Protein AF-A0A2S9FYU0-F1 (afdb_monomer)

pLDDT: mean 74.11, std 13.78, range [43.5, 90.06]

Structure (mmCIF, N/CA/C/O backbone):
data_AF-A0A2S9FYU0-F1
#
_entry.id   AF-A0A2S9FYU0-F1
#
loop_
_atom_site.group_PDB
_atom_site.id
_atom_site.type_symbol
_atom_site.label_atom_id
_atom_site.label_alt_id
_atom_site.label_comp_id
_atom_site.label_asym_id
_atom_site.label_entity_id
_atom_site.label_seq_id
_atom_site.pdbx_PDB_ins_code
_atom_site.Cartn_x
_atom_site.Cartn_y
_atom_site.Cartn_z
_atom_site.occupancy
_atom_site.B_iso_or_equiv
_atom_site.auth_seq_id
_atom_site.auth_comp_id
_atom_site.auth_asym_id
_atom_site.auth_atom_id
_atom_site.pdbx_PDB_model_num
ATOM 1 N N . GLU A 1 1 ? 19.629 -4.149 -10.166 1.00 49.84 1 GLU A N 1
ATOM 2 C CA . GLU A 1 1 ? 18.975 -5.333 -10.778 1.00 49.84 1 GLU A CA 1
ATOM 3 C C . GLU A 1 1 ? 17.645 -5.703 -10.115 1.00 49.84 1 GLU A C 1
ATOM 5 O O . GLU A 1 1 ? 16.698 -6.014 -10.825 1.00 49.84 1 GLU A O 1
ATOM 10 N N . GLU A 1 2 ? 17.508 -5.559 -8.795 1.00 53.81 2 GLU A N 1
ATOM 11 C CA . GLU A 1 2 ? 16.282 -5.882 -8.038 1.00 53.81 2 GLU A CA 1
ATOM 12 C C . GLU A 1 2 ? 14.992 -5.188 -8.537 1.00 53.81 2 GLU A C 1
ATOM 14 O O . GLU A 1 2 ? 13.931 -5.804 -8.615 1.00 53.81 2 GLU A O 1
ATOM 19 N N . ALA A 1 3 ? 15.075 -3.917 -8.946 1.00 54.62 3 ALA A N 1
ATOM 20 C CA . ALA A 1 3 ? 13.910 -3.165 -9.420 1.00 54.62 3 ALA A CA 1
ATOM 21 C C . ALA A 1 3 ? 13.402 -3.607 -10.805 1.00 54.62 3 ALA A C 1
ATOM 23 O O . ALA A 1 3 ? 12.216 -3.480 -11.097 1.00 54.62 3 ALA A O 1
ATOM 24 N N . ALA A 1 4 ? 14.272 -4.142 -11.666 1.00 57.22 4 ALA A N 1
ATOM 25 C CA . ALA A 1 4 ? 13.861 -4.634 -12.982 1.00 57.22 4 ALA A CA 1
ATOM 26 C C . ALA A 1 4 ? 13.083 -5.954 -12.865 1.00 57.22 4 ALA A C 1
ATOM 28 O O . ALA A 1 4 ? 12.079 -6.130 -13.550 1.00 57.22 4 ALA A O 1
ATOM 29 N N . VAL A 1 5 ? 13.500 -6.827 -11.941 1.00 58.59 5 VAL A N 1
ATOM 30 C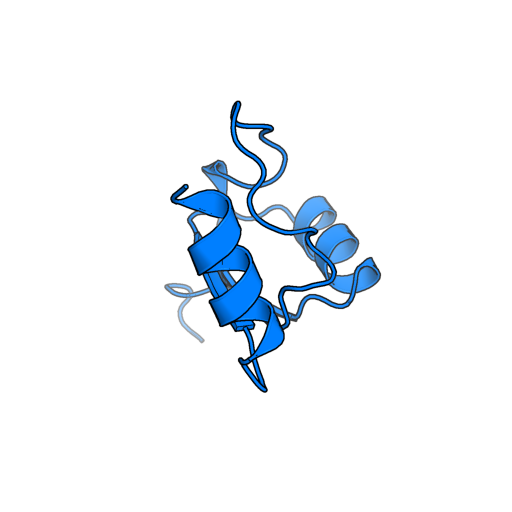 CA . VAL A 1 5 ? 12.806 -8.084 -11.628 1.00 58.59 5 VAL A CA 1
ATOM 31 C C . VAL A 1 5 ? 11.427 -7.804 -11.031 1.00 58.59 5 VAL A C 1
ATOM 33 O O . VAL A 1 5 ? 10.439 -8.347 -11.513 1.00 58.59 5 VAL A O 1
ATOM 36 N N . LYS A 1 6 ? 11.328 -6.881 -10.063 1.00 57.66 6 LYS A N 1
ATOM 37 C CA . LYS A 1 6 ? 10.044 -6.492 -9.452 1.00 57.66 6 LYS A CA 1
ATOM 38 C C . LYS A 1 6 ? 9.081 -5.869 -10.468 1.00 57.66 6 LYS A C 1
ATOM 40 O O . LYS A 1 6 ? 7.908 -6.216 -10.482 1.00 57.66 6 LYS A O 1
ATOM 45 N N . ARG A 1 7 ? 9.574 -5.039 -11.396 1.00 59.69 7 ARG A N 1
ATOM 46 C CA . ARG A 1 7 ? 8.750 -4.510 -12.499 1.00 59.69 7 ARG A CA 1
ATOM 47 C C . ARG A 1 7 ? 8.286 -5.588 -13.474 1.00 59.69 7 ARG A C 1
ATOM 49 O O . ARG A 1 7 ? 7.161 -5.510 -13.954 1.00 59.69 7 ARG A O 1
ATOM 56 N N . ALA A 1 8 ? 9.131 -6.569 -13.786 1.00 61.28 8 ALA A N 1
ATOM 57 C CA . ALA A 1 8 ? 8.737 -7.697 -14.627 1.00 61.28 8 ALA A CA 1
ATOM 58 C C . ALA A 1 8 ? 7.680 -8.570 -13.932 1.00 61.28 8 ALA A C 1
ATOM 60 O O . ALA A 1 8 ? 6.728 -8.988 -14.580 1.00 61.28 8 ALA A O 1
ATOM 61 N N . MET A 1 9 ? 7.801 -8.771 -12.616 1.00 60.75 9 MET A N 1
ATOM 62 C CA . MET A 1 9 ? 6.800 -9.461 -11.796 1.00 60.75 9 MET A CA 1
ATOM 63 C C . MET A 1 9 ? 5.466 -8.710 -11.768 1.00 60.75 9 MET A C 1
ATOM 65 O O . MET A 1 9 ? 4.440 -9.318 -12.041 1.00 60.75 9 MET A O 1
ATOM 69 N N . VAL A 1 10 ? 5.482 -7.395 -11.528 1.00 60.19 10 VAL A N 1
ATOM 70 C CA . VAL A 1 10 ? 4.282 -6.536 -11.550 1.00 60.19 10 VAL A CA 1
ATOM 71 C C . VAL A 1 10 ? 3.612 -6.554 -12.926 1.00 60.19 10 VAL A C 1
ATOM 73 O O . VAL A 1 10 ? 2.407 -6.723 -13.016 1.00 60.19 10 VAL A O 1
ATOM 76 N N . ARG A 1 11 ? 4.382 -6.456 -14.018 1.00 61.41 11 ARG A N 1
ATOM 77 C CA . ARG A 1 11 ? 3.832 -6.494 -15.388 1.00 61.41 11 ARG A CA 1
ATOM 78 C C . ARG A 1 11 ? 3.294 -7.861 -15.810 1.00 61.41 11 ARG A C 1
ATOM 80 O O . ARG A 1 11 ? 2.468 -7.916 -16.713 1.00 61.41 11 ARG A O 1
ATOM 87 N N . ALA A 1 12 ? 3.813 -8.944 -15.237 1.00 66.06 12 ALA A N 1
ATOM 88 C CA . ALA A 1 12 ? 3.339 -10.300 -15.502 1.00 66.06 12 ALA A CA 1
ATOM 89 C C . ALA A 1 12 ? 2.180 -10.712 -14.580 1.00 66.06 12 ALA A C 1
ATOM 91 O O . ALA A 1 12 ? 1.548 -11.740 -14.823 1.00 66.06 12 ALA A O 1
ATOM 92 N N . ALA A 1 13 ? 1.918 -9.949 -13.519 1.00 61.91 13 ALA A N 1
ATOM 93 C CA . ALA A 1 13 ? 0.817 -10.203 -12.612 1.00 61.91 13 ALA A CA 1
ATOM 94 C C . ALA A 1 13 ? -0.496 -9.712 -13.234 1.00 61.91 13 ALA A C 1
ATOM 96 O O . ALA A 1 13 ? -0.583 -8.593 -13.730 1.00 61.91 13 ALA A O 1
ATOM 97 N N . ASN A 1 14 ? -1.532 -10.550 -13.170 1.00 68.75 14 ASN A N 1
ATOM 98 C CA . ASN A 1 14 ? -2.898 -10.141 -13.507 1.00 68.75 14 ASN A CA 1
ATOM 99 C C . ASN A 1 14 ? -3.543 -9.284 -12.404 1.00 68.75 14 ASN A C 1
ATOM 101 O O . ASN A 1 14 ? -4.606 -8.720 -12.638 1.00 68.75 14 ASN A O 1
ATOM 105 N N . TYR A 1 15 ? -2.950 -9.274 -11.205 1.00 74.81 15 TYR A N 1
ATOM 106 C CA . TYR A 1 15 ? -3.444 -8.559 -10.033 1.00 74.81 15 TYR A CA 1
ATOM 107 C C . TYR A 1 15 ? -2.305 -8.346 -9.024 1.00 74.81 15 TYR A C 1
ATOM 109 O O . TYR A 1 15 ? -1.579 -9.297 -8.707 1.00 74.81 15 TYR A O 1
ATOM 117 N N . VAL A 1 16 ? -2.138 -7.130 -8.516 1.00 82.31 16 VAL A N 1
ATOM 118 C CA . VAL A 1 16 ? -1.042 -6.701 -7.640 1.00 82.31 16 VAL A CA 1
ATOM 119 C C . VAL A 1 16 ? -1.604 -6.231 -6.305 1.00 82.31 16 VAL A C 1
ATOM 121 O O . VAL A 1 16 ? -2.256 -5.194 -6.210 1.00 82.31 16 VAL A O 1
ATOM 124 N N . VAL A 1 17 ? -1.285 -6.984 -5.251 1.00 84.75 17 VAL A N 1
ATOM 125 C CA . VAL A 1 17 ? -1.648 -6.649 -3.869 1.00 84.75 17 VAL A CA 1
ATOM 126 C C . VAL A 1 17 ? -0.405 -6.225 -3.102 1.00 84.75 17 VAL A C 1
ATOM 128 O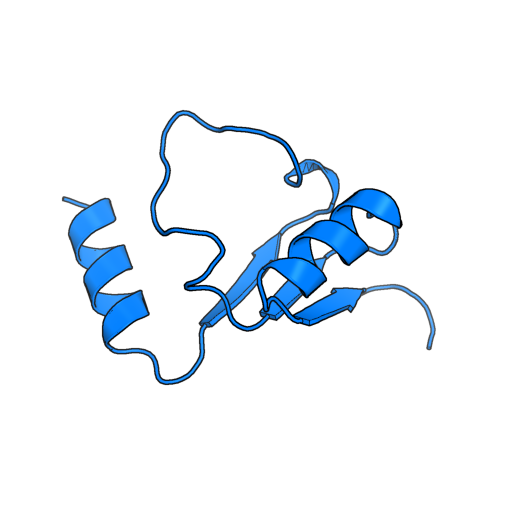 O . VAL A 1 17 ? 0.605 -6.934 -3.097 1.00 84.75 17 VAL A O 1
ATOM 131 N N . VAL A 1 18 ? -0.491 -5.090 -2.418 1.00 86.44 18 VAL A N 1
ATOM 132 C CA . VAL A 1 18 ? 0.525 -4.595 -1.488 1.00 86.44 18 VAL A CA 1
ATOM 133 C C . VAL A 1 18 ? -0.011 -4.717 -0.069 1.00 86.44 18 VAL A C 1
ATOM 135 O O . VAL A 1 18 ? -1.127 -4.300 0.210 1.00 86.44 18 VAL A O 1
ATOM 138 N N . ALA A 1 19 ? 0.793 -5.268 0.836 1.00 86.06 19 ALA A N 1
ATOM 139 C CA . ALA A 1 19 ? 0.554 -5.178 2.271 1.00 86.06 19 ALA A CA 1
ATOM 140 C C . ALA A 1 19 ? 1.578 -4.204 2.862 1.00 86.06 19 ALA A C 1
ATOM 142 O O . ALA A 1 19 ? 2.782 -4.473 2.807 1.00 86.06 19 ALA A O 1
ATOM 143 N N . ALA A 1 20 ? 1.112 -3.072 3.380 1.00 85.94 20 ALA A N 1
ATOM 144 C CA . ALA A 1 20 ? 1.951 -2.061 4.014 1.00 85.94 20 ALA A CA 1
ATOM 145 C C . ALA A 1 20 ? 1.179 -1.389 5.148 1.00 85.94 20 ALA A C 1
ATOM 147 O O . ALA A 1 20 ? -0.026 -1.197 5.039 1.00 85.94 20 ALA A O 1
ATOM 148 N N . ASP A 1 21 ? 1.879 -1.046 6.225 1.00 84.31 21 ASP A N 1
ATOM 149 C CA . ASP A 1 21 ? 1.275 -0.328 7.342 1.00 84.31 21 ASP A CA 1
ATOM 150 C C . ASP A 1 21 ? 0.973 1.137 6.981 1.00 84.31 21 ASP A C 1
ATOM 152 O O . ASP A 1 21 ? 1.632 1.727 6.114 1.00 84.31 21 ASP A O 1
ATOM 156 N N . SER A 1 22 ? 0.003 1.745 7.664 1.00 84.44 22 SER A N 1
ATOM 157 C CA . SER A 1 22 ? -0.457 3.115 7.396 1.00 84.44 22 SER A CA 1
ATOM 158 C C . SER A 1 22 ? 0.664 4.145 7.533 1.00 84.44 22 SER A C 1
ATOM 160 O O . SER A 1 22 ? 0.669 5.163 6.841 1.00 84.44 2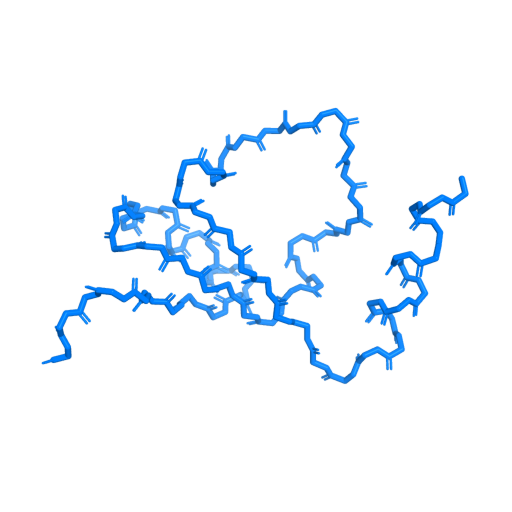2 SER A O 1
ATOM 162 N N . SER A 1 23 ? 1.690 3.858 8.344 1.00 82.06 23 SER A N 1
ATOM 163 C CA . SER A 1 23 ? 2.852 4.734 8.511 1.00 82.06 23 SER A CA 1
ATOM 164 C C . SER A 1 23 ? 3.759 4.802 7.273 1.00 82.06 23 SER A C 1
ATOM 166 O O . SER A 1 23 ? 4.681 5.625 7.240 1.00 82.06 23 SER A O 1
ATOM 168 N N . LYS A 1 24 ? 3.535 3.956 6.259 1.00 79.94 24 LYS A N 1
ATOM 169 C CA . LYS A 1 24 ? 4.239 3.975 4.963 1.00 79.94 24 LYS A CA 1
ATOM 170 C C . LYS A 1 24 ? 3.548 4.824 3.903 1.00 79.94 24 LYS A C 1
ATOM 172 O O . LYS A 1 24 ? 4.163 5.110 2.878 1.00 79.94 24 LYS A O 1
ATOM 177 N N . VAL A 1 25 ? 2.308 5.241 4.137 1.00 79.12 25 VAL A N 1
ATOM 178 C CA . VAL A 1 25 ? 1.562 6.085 3.202 1.00 79.12 25 VAL A CA 1
ATOM 179 C C . VAL A 1 25 ? 2.093 7.523 3.259 1.00 79.12 25 VAL A C 1
ATOM 181 O O . VAL A 1 25 ? 2.470 8.017 4.322 1.00 79.12 25 VAL A O 1
ATOM 184 N N . GLY A 1 26 ? 2.219 8.173 2.096 1.00 66.81 26 GLY A N 1
ATOM 185 C CA . GLY A 1 26 ? 2.734 9.545 1.988 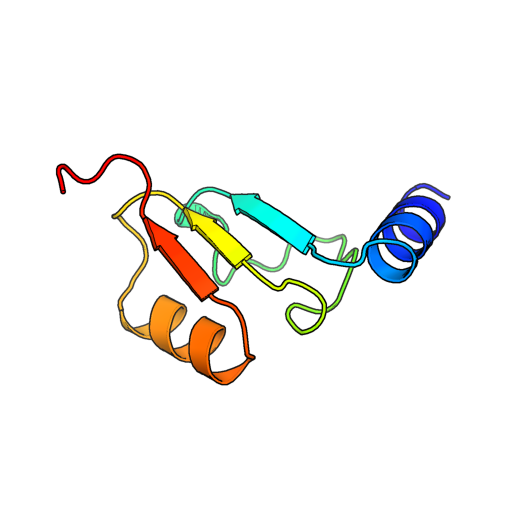1.00 66.81 26 GLY A CA 1
ATOM 186 C C . GLY A 1 26 ? 4.234 9.712 2.283 1.00 66.81 26 GLY A C 1
ATOM 187 O O . GLY A 1 26 ? 4.714 10.840 2.395 1.00 66.81 26 GLY A O 1
ATOM 188 N N . ARG A 1 27 ? 4.996 8.615 2.415 1.00 63.62 27 ARG A N 1
ATOM 189 C CA . ARG A 1 27 ? 6.456 8.646 2.587 1.00 63.62 27 ARG A CA 1
ATOM 190 C C . ARG A 1 27 ? 7.167 8.222 1.305 1.00 63.62 27 ARG A C 1
ATOM 192 O O . ARG A 1 27 ? 7.001 7.101 0.834 1.00 63.62 27 ARG A O 1
ATOM 199 N N . GLU A 1 28 ? 8.010 9.102 0.773 1.00 57.69 28 GLU A N 1
ATOM 200 C CA . GLU A 1 28 ? 8.939 8.757 -0.304 1.00 57.69 28 GLU A CA 1
ATOM 201 C C . GLU A 1 28 ? 10.208 8.131 0.288 1.00 57.69 28 GLU A C 1
ATOM 203 O O . GLU A 1 28 ? 11.072 8.822 0.828 1.00 57.69 28 GLU A O 1
ATOM 208 N N . ASP A 1 29 ? 10.329 6.807 0.191 1.00 55.44 29 ASP A N 1
ATOM 209 C CA . ASP A 1 29 ? 11.603 6.121 0.408 1.00 55.44 29 ASP A CA 1
ATOM 210 C C . ASP A 1 29 ? 12.471 6.206 -0.864 1.00 55.44 29 ASP A C 1
ATOM 212 O O . ASP A 1 29 ? 11.967 6.250 -1.987 1.00 55.44 29 ASP A O 1
ATOM 216 N N . PHE A 1 30 ? 13.801 6.182 -0.706 1.00 46.34 30 PHE A N 1
ATOM 217 C CA . PHE A 1 30 ? 14.794 6.392 -1.780 1.00 46.34 30 PHE A CA 1
ATOM 218 C C . PHE A 1 30 ? 14.722 5.406 -2.968 1.00 46.34 30 PHE A C 1
ATOM 220 O O . PHE A 1 30 ? 15.495 5.532 -3.921 1.00 46.34 30 PHE A O 1
ATOM 227 N N . VAL A 1 31 ? 13.821 4.417 -2.937 1.00 50.44 31 VAL A N 1
ATOM 228 C CA . VAL A 1 31 ? 13.626 3.446 -4.015 1.00 50.44 31 VAL A CA 1
ATOM 229 C C . VAL A 1 31 ? 12.141 3.288 -4.343 1.00 50.44 31 VAL A C 1
ATOM 231 O O . VAL A 1 31 ? 11.407 2.582 -3.657 1.00 50.44 31 VAL A O 1
ATOM 234 N N . SER A 1 32 ? 11.718 3.885 -5.459 1.00 57.34 32 SER A N 1
ATOM 235 C CA . SER A 1 32 ? 10.411 3.622 -6.068 1.00 57.34 32 SER A CA 1
ATOM 236 C C . SER A 1 32 ? 10.514 2.441 -7.036 1.00 57.34 32 SER A C 1
ATOM 238 O O . SER A 1 32 ? 11.291 2.456 -7.998 1.00 57.34 32 SER A O 1
ATOM 240 N N . PHE A 1 33 ? 9.763 1.376 -6.758 1.00 61.00 33 PHE A N 1
ATOM 241 C CA . PHE A 1 33 ? 9.813 0.137 -7.540 1.00 61.00 33 PHE A CA 1
ATOM 242 C C . PHE A 1 33 ? 8.746 0.073 -8.634 1.00 61.00 33 PHE A C 1
ATOM 244 O O . PHE A 1 33 ? 8.997 -0.520 -9.688 1.00 61.00 33 PHE A O 1
ATOM 251 N N . ALA A 1 34 ? 7.586 0.685 -8.404 1.00 60.41 34 ALA A N 1
ATOM 252 C CA . ALA A 1 34 ? 6.458 0.697 -9.321 1.00 60.41 34 ALA A CA 1
ATOM 253 C C . ALA A 1 34 ? 5.573 1.928 -9.037 1.00 60.41 34 ALA A C 1
ATOM 255 O O . ALA A 1 34 ? 5.537 2.382 -7.891 1.00 60.41 34 ALA A O 1
ATOM 256 N N . PRO A 1 35 ? 4.891 2.496 -10.048 1.00 68.75 35 PRO A N 1
ATOM 257 C CA . PRO A 1 35 ? 3.925 3.562 -9.806 1.00 68.75 35 PRO A CA 1
ATOM 258 C C . PRO A 1 35 ? 2.746 3.021 -8.990 1.00 68.75 35 PRO A C 1
ATOM 260 O O . PRO A 1 35 ? 2.373 1.858 -9.141 1.00 68.75 35 PRO A O 1
ATOM 263 N N . ILE A 1 36 ? 2.124 3.867 -8.167 1.00 70.75 36 ILE A N 1
ATOM 264 C CA . ILE A 1 36 ? 0.951 3.474 -7.370 1.00 70.75 36 ILE A CA 1
ATOM 265 C C . ILE A 1 36 ? -0.205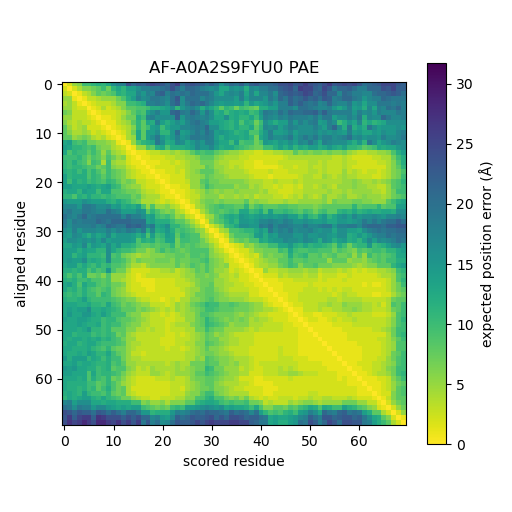 2.968 -8.251 1.00 70.75 36 ILE A C 1
ATOM 267 O O . ILE A 1 36 ? -0.903 2.039 -7.880 1.00 70.75 36 ILE A O 1
ATOM 271 N N . THR A 1 37 ? -0.296 3.466 -9.486 1.00 69.56 37 THR A N 1
ATOM 272 C CA . THR A 1 37 ? -1.249 3.030 -10.522 1.00 69.56 37 THR A CA 1
ATOM 273 C C . THR A 1 37 ? -1.019 1.612 -11.055 1.00 69.56 37 THR A C 1
ATOM 275 O O . THR A 1 37 ? -1.765 1.148 -11.910 1.00 69.56 37 THR A O 1
ATOM 278 N N . SER A 1 38 ? 0.041 0.930 -10.614 1.00 75.00 38 SER A N 1
ATOM 279 C CA . SER A 1 38 ? 0.280 -0.490 -10.909 1.00 75.00 38 SER A CA 1
ATOM 280 C C . SER A 1 38 ? -0.068 -1.416 -9.742 1.00 75.00 38 SER A C 1
ATOM 282 O O . SER A 1 38 ? 0.251 -2.602 -9.797 1.00 75.00 38 SER A O 1
ATOM 284 N N . VAL A 1 39 ? -0.673 -0.870 -8.685 1.00 80.94 39 VAL A N 1
ATOM 285 C CA . VAL A 1 39 ? -1.193 -1.607 -7.535 1.00 80.94 39 VAL A CA 1
ATOM 286 C C . VAL A 1 39 ? -2.710 -1.641 -7.650 1.00 80.94 39 VAL A C 1
ATOM 288 O O . VAL A 1 39 ? -3.332 -0.594 -7.779 1.00 80.94 39 VAL A O 1
ATOM 291 N N . ASP A 1 40 ? -3.300 -2.829 -7.576 1.00 82.56 40 ASP A N 1
ATOM 292 C CA . ASP A 1 40 ? -4.755 -2.986 -7.603 1.00 82.56 40 ASP A CA 1
ATOM 293 C C . ASP A 1 40 ? -5.344 -2.875 -6.190 1.00 82.56 40 ASP A C 1
ATOM 295 O O . ASP A 1 40 ? -6.412 -2.300 -5.993 1.00 82.56 40 ASP A O 1
ATOM 299 N N . THR A 1 41 ? -4.629 -3.381 -5.177 1.00 87.12 41 THR A N 1
ATOM 300 C CA . THR A 1 41 ? -5.100 -3.362 -3.783 1.00 87.12 41 THR A CA 1
ATOM 301 C C . THR A 1 41 ? -3.980 -3.070 -2.787 1.00 87.12 41 THR A C 1
ATOM 303 O O . THR A 1 41 ? -2.920 -3.697 -2.832 1.00 87.12 41 THR A O 1
ATOM 306 N N . LEU A 1 42 ? -4.246 -2.187 -1.823 1.00 87.56 42 LEU A N 1
ATOM 307 C CA . LEU A 1 42 ? -3.442 -1.955 -0.625 1.00 87.56 42 LEU A CA 1
ATOM 308 C C . LEU A 1 42 ? -4.165 -2.509 0.607 1.00 87.56 42 LEU A C 1
ATOM 310 O O . LEU A 1 42 ? -5.233 -2.036 0.981 1.00 87.56 42 LEU A O 1
ATOM 314 N N . THR A 1 43 ? -3.554 -3.474 1.285 1.00 90.06 43 THR A N 1
ATOM 315 C CA . THR A 1 43 ? -3.957 -3.892 2.631 1.00 90.06 43 THR A CA 1
ATOM 316 C C . THR A 1 43 ? -3.126 -3.143 3.670 1.00 90.06 43 THR A C 1
ATOM 318 O O . THR A 1 43 ? -1.899 -3.249 3.655 1.00 90.06 43 THR A O 1
ATOM 321 N N . THR A 1 44 ? -3.790 -2.419 4.569 1.00 88.88 44 THR A N 1
ATOM 322 C CA . THR A 1 44 ? -3.179 -1.576 5.614 1.00 88.88 44 THR A CA 1
ATOM 323 C C . THR A 1 44 ? -3.880 -1.762 6.957 1.00 88.88 44 THR A C 1
ATOM 325 O O . THR A 1 44 ? -4.965 -2.333 7.019 1.00 88.88 44 THR A O 1
ATOM 328 N N . ASP A 1 45 ? -3.273 -1.308 8.047 1.00 89.38 45 ASP A N 1
ATOM 329 C CA . ASP A 1 45 ?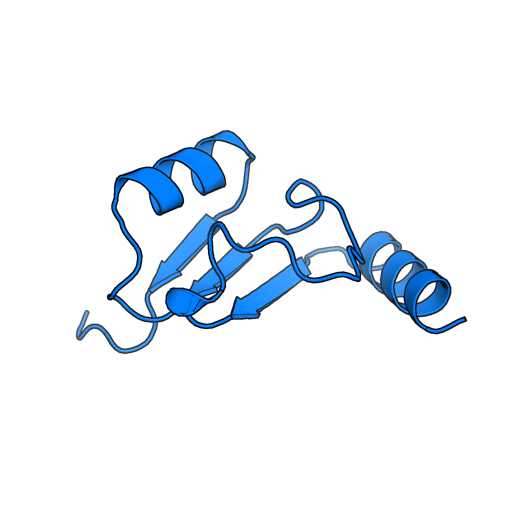 -3.941 -1.179 9.345 1.00 89.38 45 ASP A CA 1
ATOM 330 C C . ASP A 1 45 ? -4.976 -0.024 9.363 1.00 89.38 45 ASP A C 1
ATOM 332 O O . ASP A 1 45 ? -4.945 0.848 8.483 1.00 89.38 45 ASP A O 1
ATOM 336 N N . PRO A 1 46 ? -5.937 -0.026 10.314 1.00 85.94 46 PRO A N 1
ATOM 337 C CA . PRO A 1 46 ? -7.041 0.939 10.367 1.00 85.94 46 PRO A CA 1
ATOM 338 C C . PRO A 1 46 ? -6.624 2.387 10.646 1.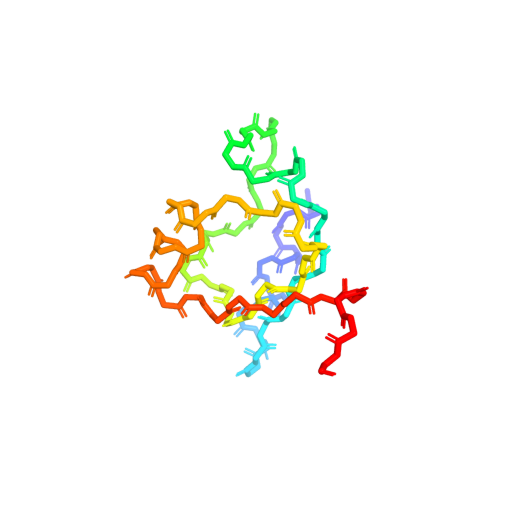00 85.94 46 PRO A C 1
ATOM 340 O O . PRO A 1 46 ? -7.472 3.277 10.584 1.00 85.94 46 PRO A O 1
ATOM 343 N N . GLU A 1 47 ? -5.359 2.639 10.975 1.00 87.44 47 GLU A N 1
ATOM 344 C CA . GLU A 1 47 ? -4.827 3.964 11.284 1.00 87.44 47 GLU A CA 1
ATOM 345 C C . GLU A 1 47 ? -4.568 4.832 10.033 1.00 87.44 47 GLU A C 1
ATOM 347 O O . GLU A 1 47 ? -4.168 5.991 10.170 1.00 87.44 47 GLU A O 1
ATOM 352 N N . ILE A 1 48 ? -4.834 4.324 8.819 1.00 87.31 48 ILE A N 1
ATOM 353 C CA . ILE A 1 48 ? -4.771 5.119 7.581 1.00 87.31 48 ILE A CA 1
ATOM 354 C C . ILE A 1 48 ? -5.746 6.306 7.618 1.00 87.31 48 ILE A C 1
ATOM 356 O O . ILE A 1 48 ? -6.906 6.185 8.021 1.00 87.31 48 ILE A O 1
ATOM 360 N N . SER A 1 49 ? -5.287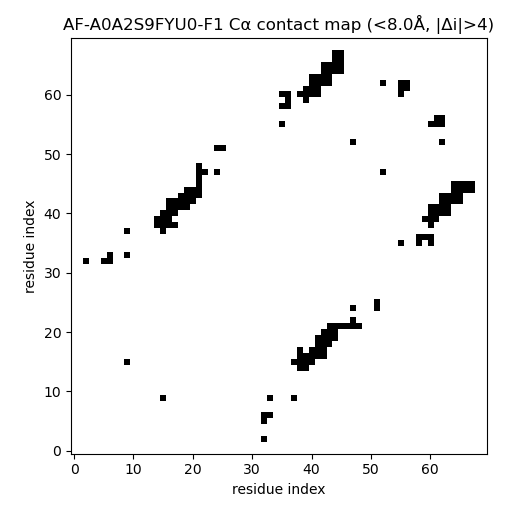 7.479 7.172 1.00 86.56 49 SER A N 1
ATOM 361 C CA . SER A 1 49 ? -6.144 8.660 7.137 1.00 86.56 49 SER A CA 1
ATOM 362 C C . SER A 1 49 ? -7.190 8.560 6.018 1.00 86.56 49 SER A C 1
ATOM 364 O O . SER A 1 49 ? -6.956 7.985 4.954 1.00 86.56 49 SER A O 1
ATOM 366 N N . ALA A 1 50 ? -8.362 9.163 6.234 1.00 85.25 50 ALA A N 1
ATOM 367 C CA . ALA A 1 50 ? -9.415 9.202 5.218 1.00 85.25 50 ALA A CA 1
ATOM 368 C C . ALA A 1 50 ? -8.990 9.972 3.953 1.00 85.25 50 ALA A C 1
ATOM 370 O O . ALA A 1 50 ? -9.46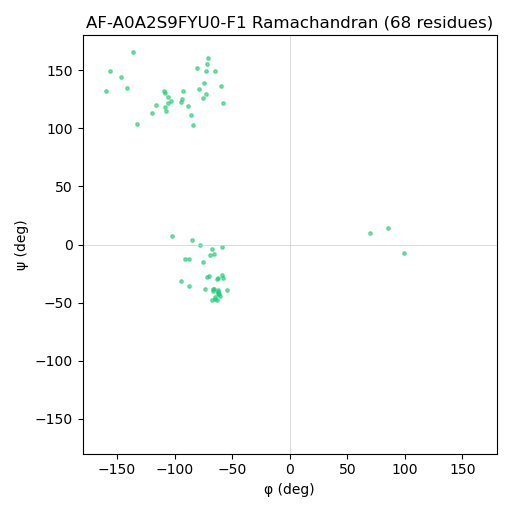1 9.656 2.865 1.00 85.25 50 ALA A O 1
ATOM 371 N N . ALA A 1 51 ? -8.104 10.964 4.099 1.00 86.50 51 ALA A N 1
ATOM 372 C CA . ALA A 1 51 ? -7.556 11.713 2.975 1.00 86.50 51 ALA A CA 1
ATOM 373 C C . ALA A 1 51 ? -6.649 10.824 2.113 1.00 86.50 51 ALA A C 1
ATOM 375 O O . ALA A 1 51 ? -6.845 10.759 0.903 1.00 86.50 51 ALA A O 1
ATOM 376 N N . ASP A 1 52 ? -5.741 10.076 2.743 1.00 86.06 52 ASP A N 1
ATOM 377 C CA . ASP A 1 52 ? -4.829 9.186 2.021 1.00 86.06 52 ASP A CA 1
ATOM 378 C C . ASP A 1 52 ? -5.580 8.024 1.354 1.00 86.06 52 ASP A C 1
ATOM 380 O O . ASP A 1 52 ? -5.293 7.655 0.219 1.00 86.06 52 ASP A O 1
ATOM 384 N N . SER A 1 53 ? -6.582 7.458 2.036 1.00 86.19 53 SER A N 1
ATOM 385 C CA . SER A 1 53 ? -7.437 6.407 1.469 1.00 86.19 53 SER A CA 1
ATOM 386 C C . SER A 1 53 ? -8.220 6.902 0.246 1.00 86.19 53 SER A C 1
ATOM 388 O O . SER A 1 53 ? -8.302 6.204 -0.766 1.00 86.19 53 SER A O 1
ATOM 390 N N . ALA A 1 54 ? -8.742 8.133 0.299 1.00 86.31 54 ALA A N 1
ATOM 391 C CA . ALA A 1 54 ? -9.422 8.749 -0.836 1.00 86.31 54 ALA A CA 1
ATOM 392 C C . ALA A 1 54 ? -8.465 8.991 -2.012 1.00 86.31 54 ALA A C 1
ATOM 394 O O . ALA A 1 54 ? -8.796 8.630 -3.137 1.00 86.31 54 ALA A O 1
ATOM 395 N N . GLU A 1 55 ? -7.270 9.529 -1.758 1.00 86.69 55 GLU A N 1
ATOM 396 C CA . GLU A 1 55 ? -6.256 9.763 -2.793 1.00 86.69 55 GLU A CA 1
ATOM 397 C C . GLU A 1 55 ? -5.816 8.453 -3.468 1.00 86.69 55 GLU A C 1
ATOM 399 O O . GLU A 1 55 ? -5.712 8.378 -4.694 1.00 86.69 55 GLU A O 1
ATOM 404 N N . LEU A 1 56 ? -5.611 7.384 -2.696 1.00 85.69 56 LEU A N 1
ATOM 405 C CA . LEU A 1 56 ? -5.305 6.055 -3.234 1.00 85.69 56 LEU A CA 1
ATOM 406 C C . LEU A 1 56 ? -6.449 5.518 -4.106 1.00 85.69 56 LEU A C 1
ATOM 408 O O . LEU A 1 56 ? -6.198 5.018 -5.206 1.00 85.69 56 LEU A O 1
ATOM 412 N N . GLY A 1 57 ? -7.695 5.693 -3.663 1.00 84.31 57 GLY A N 1
ATOM 413 C CA . GLY A 1 57 ? -8.887 5.335 -4.434 1.00 84.31 57 GLY A CA 1
ATOM 414 C C . GLY A 1 57 ? -9.023 6.124 -5.740 1.00 84.31 57 GLY A C 1
ATOM 415 O O . GLY A 1 57 ? -9.334 5.542 -6.779 1.00 84.31 57 GLY A O 1
ATOM 416 N N . GLU A 1 58 ? -8.725 7.426 -5.733 1.00 87.31 58 GLU A N 1
ATOM 417 C CA . GLU A 1 58 ? -8.692 8.265 -6.943 1.00 87.31 58 GLU A CA 1
ATOM 418 C C . GLU A 1 58 ? -7.635 7.790 -7.953 1.00 87.31 58 GLU A C 1
ATOM 420 O O . GLU A 1 58 ? -7.823 7.928 -9.163 1.00 87.31 58 GLU A O 1
ATOM 425 N N . ASN A 1 59 ? -6.555 7.169 -7.471 1.00 84.44 59 ASN A N 1
ATOM 426 C CA . ASN A 1 59 ? -5.517 6.546 -8.295 1.00 84.44 59 ASN A CA 1
ATOM 427 C C . ASN A 1 59 ? -5.844 5.103 -8.727 1.00 84.44 59 ASN A C 1
ATOM 429 O O . ASN A 1 59 ? -5.019 4.465 -9.386 1.00 84.44 59 ASN A O 1
ATOM 433 N N . GLY A 1 60 ? -7.039 4.600 -8.400 1.00 83.69 60 GLY A N 1
ATOM 434 C CA . GLY A 1 60 ? -7.518 3.272 -8.789 1.00 83.69 60 GLY A CA 1
ATOM 435 C C . GLY A 1 60 ? -7.091 2.137 -7.859 1.00 83.69 60 GLY A C 1
ATOM 436 O O . GLY A 1 60 ? -7.233 0.980 -8.243 1.00 83.69 60 GLY A O 1
ATOM 437 N N . VAL A 1 61 ? -6.587 2.444 -6.661 1.00 88.12 61 VAL A N 1
ATOM 438 C CA . VAL A 1 61 ? -6.171 1.442 -5.672 1.00 88.12 61 VAL A CA 1
ATOM 439 C C . VAL A 1 61 ? -7.312 1.149 -4.704 1.00 88.12 61 VAL A C 1
ATOM 441 O O . VAL A 1 61 ? -7.819 2.046 -4.031 1.00 88.12 61 VAL A O 1
ATOM 444 N N . GLU A 1 62 ? -7.687 -0.119 -4.569 1.00 88.69 62 GLU A N 1
ATOM 445 C CA . GLU A 1 62 ? -8.604 -0.561 -3.518 1.00 88.69 62 GLU A CA 1
ATOM 446 C C . GLU A 1 62 ? -7.881 -0.614 -2.164 1.00 88.69 62 GLU A C 1
ATOM 448 O O . GLU A 1 62 ? -6.853 -1.275 -2.032 1.00 88.69 62 GLU A O 1
ATOM 453 N N . VAL A 1 63 ? -8.412 0.051 -1.135 1.00 87.81 63 VAL A N 1
ATOM 454 C CA . VAL A 1 63 ? -7.828 0.040 0.217 1.00 87.81 63 VAL A CA 1
ATOM 455 C C . VAL A 1 63 ? -8.626 -0.888 1.132 1.00 87.81 63 VAL A C 1
ATOM 457 O O . VAL A 1 63 ? -9.825 -0.700 1.330 1.00 87.81 63 VAL A O 1
ATOM 460 N N . ILE A 1 64 ? -7.949 -1.867 1.733 1.00 89.44 64 ILE A N 1
ATOM 461 C CA . ILE A 1 64 ? -8.519 -2.826 2.686 1.00 89.44 64 ILE A CA 1
ATOM 462 C C . ILE A 1 64 ? -7.862 -2.626 4.054 1.00 89.44 64 ILE A C 1
ATOM 464 O O . ILE A 1 64 ? -6.655 -2.812 4.203 1.00 89.44 64 ILE A O 1
ATOM 468 N N . CYS A 1 65 ? -8.662 -2.312 5.074 1.00 88.50 65 CYS A N 1
ATOM 469 C CA . CYS A 1 65 ? -8.180 -2.213 6.452 1.00 88.50 65 CYS A CA 1
ATOM 470 C C . CYS A 1 65 ? -8.200 -3.590 7.134 1.00 88.50 65 CYS A C 1
ATOM 472 O O . CYS A 1 65 ? -9.266 -4.142 7.417 1.00 88.50 65 CYS A O 1
ATOM 474 N N . ALA A 1 66 ? -7.028 -4.148 7.424 1.00 81.62 66 ALA A N 1
ATOM 475 C CA . ALA A 1 66 ? -6.867 -5.386 8.174 1.00 81.62 66 ALA A CA 1
ATOM 476 C C . ALA A 1 66 ? -6.681 -5.089 9.669 1.00 81.62 66 ALA A C 1
ATOM 478 O O . ALA A 1 66 ? -5.865 -4.259 10.051 1.00 81.62 66 ALA A O 1
ATOM 479 N N . GLY A 1 67 ? -7.422 -5.789 10.533 1.00 70.94 67 GLY A N 1
ATOM 480 C CA . GLY A 1 67 ? -7.311 -5.641 11.993 1.00 70.94 67 GLY A CA 1
ATOM 481 C C . GLY A 1 67 ? -8.371 -4.742 12.637 1.00 70.94 67 GLY A C 1
ATOM 482 O O . GLY A 1 67 ? -8.499 -4.748 13.860 1.00 70.94 67 GLY A O 1
ATOM 483 N N . GLY A 1 68 ? -9.200 -4.060 11.842 1.00 57.66 68 GLY A N 1
ATOM 484 C CA . GLY A 1 68 ? -10.495 -3.565 12.305 1.00 57.66 68 GLY A CA 1
ATOM 485 C C . GLY A 1 68 ? -11.460 -4.741 12.449 1.00 57.66 68 GLY A C 1
ATOM 486 O O . GLY A 1 68 ? -11.571 -5.563 11.540 1.00 57.66 68 GLY A O 1
ATOM 487 N N . GLN A 1 69 ? -12.126 -4.869 13.597 1.00 43.50 69 GLN A N 1
ATOM 488 C CA . GLN A 1 69 ? -13.275 -5.772 13.714 1.00 43.50 69 GLN A CA 1
ATOM 489 C C . GLN A 1 69 ? -14.309 -5.322 12.664 1.00 43.50 69 GLN A C 1
ATOM 491 O O . GLN A 1 69 ? -14.684 -4.150 12.668 1.00 43.50 69 GLN A O 1
ATOM 496 N N . GLN A 1 70 ? -14.682 -6.223 11.749 1.00 50.09 70 GLN A N 1
ATOM 497 C CA . GLN A 1 70 ? -15.788 -6.025 10.801 1.00 50.09 70 GLN A CA 1
ATOM 498 C C . GLN A 1 70 ? -17.094 -5.713 11.533 1.00 50.09 70 GLN A C 1
ATOM 500 O O . GLN A 1 70 ? -17.334 -6.353 12.586 1.00 50.09 70 GLN A O 1
#

Sequence (70 aa):
EEAAVKRAMVRAANYVVVAADSSKVGREDFVSFAPITSVDTLTTDPEISAADSAELGENGVEVICAGGQQ

Solvent-accessible surface area (backbone atoms only — not comparable to full-atom values): 4296 Å² total; per-residue (Å²): 114,72,54,60,54,52,40,53,51,55,72,69,42,96,72,37,76,43,81,50,54,41,89,58,61,98,57,88,62,102,71,83,62,70,62,71,74,69,33,48,30,40,38,23,39,68,80,48,50,73,66,60,53,48,54,40,42,77,52,60,24,45,79,43,61,52,87,56,85,130

Nearest PDB structures (foldseek):
  7l6l-assembly1_E  TM=8.785E-01  e=4.747E-01  Escherichia coli K-12
  7lrh-assembly1_A  TM=8.550E-01  e=5.088E-01  Brucella abortus
  7lrh-assembly2_C  TM=4.693E-01  e=3.355E-01  Brucella abortus
  6vhx-assembly3_A  TM=5.242E-01  e=2.186E+00  Klebsiella oxytoca
  6vhy-assembly2_B  TM=4.778E-01  e=4.692E+00  Klebsiella oxytoca

Foldseek 3Di:
DVLVVLVVVLVPDPAAEAEDELVCQPDDDPDDSDPLLSHQEYEYAPPHDPVSCVVSVVSNYHYHHPPPDD

Radius of gyration: 12.67 Å; Cα contacts (8 Å, |Δi|>4): 83; chains: 1; bounding box: 35×22×29 Å

Secondary structure (DSSP, 8-state):
-HHHHHHHHHHH-SS-EEE--GGGTT---S---S-GGG-SEEEE-TT--HHHHHHHHHTTPEEEESSS--

Mean predicted aligned error: 8.72 Å